Protein AF-A0A6B3EY76-F1 (afdb_monomer)

Secondary structure (DSSP, 8-state):
-EESSSHHHHHHHHHHTT-TT----EEESSTT-SEEEEEEEEETTEEEEEEEETTEEEEEEESS-SHHHHHHHHHHHHHHHHTT--HHHHHHHHHH---STTSSEEEEEETTEEEEE-----S--

pLDDT: mean 89.18, std 11.36, range [42.28, 97.88]

Radius of gyration: 16.17 Å; Cα contacts (8 Å, |Δi|>4): 205; chains: 1; bounding box: 42×25×43 Å

Mean predicted aligned error: 6.22 Å

Foldseek 3Di:
DFEPPDPVRVVVCVVCVPPPVDDDAYEECDPPHQKHWDDWDDDPQKIWTWIQHPNDIDIAMARGDDDVLSRVLVVVLVVCVVVVNDNVVSRVCRNPDQDDPQCQHFPDDDPNDTDGRHDDDDPDD

Sequence (125 aa):
VISADHEGARELTRRVRDRAELTVLTYGSAEDADVRVHKVTPRGLTSEVTVSLHGKLLTFTVSVPGSHYAHNAVAALVAGVSLGVPLHNLASALRSYTGVKRRLQLKGEAAGVQVVDSYAHHPTE

Structure (mmCIF, N/CA/C/O backbone):
data_AF-A0A6B3EY76-F1
#
_entry.id   AF-A0A6B3EY76-F1
#
loop_
_atom_site.group_PDB
_atom_site.id
_atom_site.type_symbol
_atom_site.label_atom_id
_atom_site.label_alt_id
_atom_site.label_comp_id
_atom_site.label_asym_id
_atom_site.label_entity_id
_atom_site.label_seq_id
_atom_site.pdbx_PDB_ins_code
_atom_site.Cartn_x
_atom_site.Cartn_y
_atom_site.Cartn_z
_atom_site.occupancy
_atom_site.B_iso_or_equiv
_atom_site.auth_seq_id
_atom_site.auth_comp_id
_atom_site.auth_asym_id
_atom_site.auth_atom_id
_atom_site.pdbx_PDB_model_num
ATOM 1 N N . VAL A 1 1 ? -10.077 -2.779 5.740 1.00 96.62 1 VAL A N 1
ATOM 2 C CA . VAL A 1 1 ? -9.120 -1.804 5.165 1.00 96.62 1 VAL A CA 1
ATOM 3 C C . VAL A 1 1 ? -9.806 -1.098 4.010 1.00 96.62 1 VAL A C 1
ATOM 5 O O . VAL A 1 1 ? -10.272 -1.791 3.115 1.00 96.62 1 VAL A O 1
ATOM 8 N N . ILE A 1 2 ? -9.964 0.225 4.069 1.00 97.62 2 ILE A N 1
ATOM 9 C CA . ILE A 1 2 ? -10.776 1.009 3.118 1.00 97.62 2 ILE A CA 1
ATOM 10 C C . ILE A 1 2 ? -9.992 2.258 2.683 1.00 97.62 2 ILE A C 1
ATOM 12 O O . ILE A 1 2 ? -9.267 2.833 3.488 1.00 97.62 2 ILE A O 1
ATOM 16 N N . SER A 1 3 ? -10.101 2.680 1.420 1.00 97.50 3 SER A N 1
ATOM 17 C CA . SER A 1 3 ? -9.442 3.913 0.965 1.00 97.50 3 SER A CA 1
ATOM 18 C C . SER A 1 3 ? -10.086 5.154 1.601 1.00 97.50 3 SER A C 1
ATOM 20 O O . SER A 1 3 ? -11.309 5.283 1.612 1.00 97.50 3 SER A O 1
ATOM 22 N N . ALA A 1 4 ? -9.260 6.076 2.096 1.00 97.50 4 ALA A N 1
ATOM 23 C CA . ALA A 1 4 ? -9.669 7.390 2.592 1.00 97.50 4 ALA A CA 1
ATOM 24 C C . ALA A 1 4 ? -9.767 8.453 1.482 1.00 97.50 4 ALA A C 1
ATOM 26 O O . ALA A 1 4 ? -10.282 9.542 1.736 1.00 97.50 4 ALA A O 1
ATOM 27 N N . ASP A 1 5 ? -9.292 8.142 0.271 1.00 96.25 5 ASP A N 1
ATOM 28 C CA . ASP A 1 5 ? -9.130 9.105 -0.828 1.00 96.25 5 ASP A CA 1
ATOM 29 C C . ASP A 1 5 ? -10.335 9.147 -1.779 1.00 96.25 5 ASP A C 1
ATOM 31 O O . ASP A 1 5 ? -10.459 10.066 -2.582 1.00 96.25 5 ASP A O 1
ATOM 35 N N . HIS A 1 6 ? -11.227 8.156 -1.704 1.00 95.06 6 HIS A N 1
ATOM 36 C CA . HIS A 1 6 ? -12.368 8.029 -2.607 1.00 95.06 6 HIS A CA 1
ATOM 37 C C . HIS A 1 6 ? -13.691 8.264 -1.874 1.00 95.06 6 HIS A C 1
ATOM 39 O O . HIS A 1 6 ? -13.966 7.619 -0.861 1.00 95.06 6 HIS A O 1
ATOM 45 N N . GLU A 1 7 ? -14.558 9.125 -2.413 1.00 95.81 7 GLU A N 1
ATOM 46 C CA . GLU A 1 7 ? -15.822 9.517 -1.773 1.00 95.81 7 GLU A CA 1
ATOM 47 C C . GLU A 1 7 ? -16.707 8.310 -1.425 1.00 95.81 7 GLU A C 1
ATOM 49 O O . GLU A 1 7 ? -17.116 8.149 -0.275 1.00 95.81 7 GLU A O 1
ATOM 54 N N . GLY A 1 8 ? -16.918 7.392 -2.373 1.00 96.88 8 GLY A N 1
ATOM 55 C CA . GLY A 1 8 ? -17.706 6.179 -2.123 1.00 96.88 8 GLY A CA 1
ATOM 56 C C . GLY A 1 8 ? -17.105 5.266 -1.043 1.00 96.88 8 GLY A C 1
ATOM 57 O O . GLY A 1 8 ? -17.834 4.595 -0.313 1.00 96.88 8 GLY A O 1
ATOM 58 N N . ALA A 1 9 ? -15.778 5.271 -0.885 1.00 97.12 9 ALA A N 1
ATOM 59 C CA . ALA A 1 9 ? -15.091 4.483 0.139 1.00 97.12 9 ALA A CA 1
ATOM 60 C C . ALA A 1 9 ? -15.185 5.157 1.521 1.00 97.12 9 ALA A C 1
ATOM 62 O O . ALA A 1 9 ? -15.373 4.482 2.539 1.00 97.12 9 ALA A O 1
ATOM 63 N N . ARG A 1 10 ? -15.151 6.494 1.560 1.00 97.50 10 ARG A N 1
ATOM 64 C CA . ARG A 1 10 ? -15.441 7.282 2.766 1.00 97.50 10 ARG A CA 1
ATOM 65 C C . ARG A 1 10 ? -16.888 7.088 3.213 1.00 97.50 10 ARG A C 1
ATO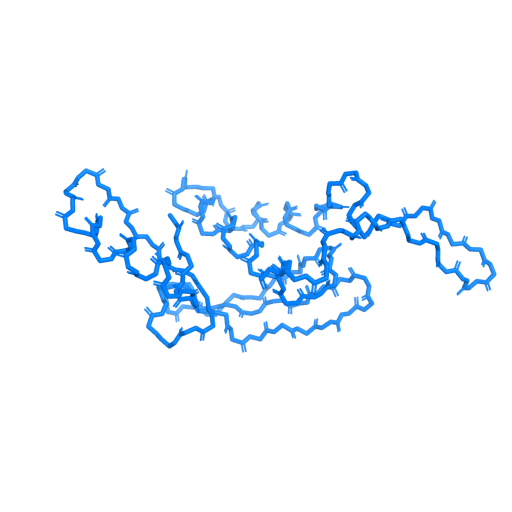M 67 O O . ARG A 1 10 ? -17.136 6.900 4.402 1.00 97.50 10 ARG A O 1
ATOM 74 N N . GLU A 1 11 ? -17.832 7.044 2.275 1.00 97.75 11 GLU A N 1
ATOM 75 C CA . GLU A 1 11 ? -19.230 6.739 2.580 1.00 97.75 11 GLU A CA 1
ATOM 76 C C . GLU A 1 11 ? -19.394 5.338 3.173 1.00 97.75 11 GLU A C 1
ATOM 78 O O . GLU A 1 11 ? -20.012 5.182 4.227 1.00 97.75 11 GLU A O 1
ATOM 83 N N . LEU A 1 12 ? -18.782 4.324 2.552 1.00 96.81 12 LEU A N 1
ATOM 84 C CA . LEU A 1 12 ? -18.758 2.973 3.110 1.00 96.81 12 LEU A CA 1
ATOM 85 C C . LEU A 1 12 ? -18.189 2.981 4.532 1.00 96.81 12 LEU A C 1
ATOM 87 O O . LEU A 1 12 ? -18.808 2.418 5.429 1.00 96.81 12 LEU A O 1
ATOM 91 N N . THR A 1 13 ? -17.058 3.662 4.743 1.00 97.25 13 THR A N 1
ATOM 92 C CA . THR A 1 13 ? -16.414 3.793 6.057 1.00 97.25 13 THR A CA 1
ATOM 93 C C . THR A 1 13 ? -17.389 4.334 7.099 1.00 97.25 13 THR A C 1
ATOM 95 O O . THR A 1 13 ? -17.526 3.719 8.153 1.00 97.25 13 THR A O 1
ATOM 98 N N . ARG A 1 14 ? -18.124 5.417 6.805 1.00 96.19 14 ARG A N 1
ATOM 99 C CA . ARG A 1 14 ? -19.140 5.963 7.725 1.00 96.19 14 ARG A CA 1
ATOM 100 C C . ARG A 1 14 ? -20.224 4.942 8.075 1.00 96.19 14 ARG A C 1
ATOM 102 O O . ARG A 1 14 ? -20.613 4.850 9.230 1.00 96.19 14 ARG A O 1
ATOM 109 N N . ARG A 1 15 ? -20.680 4.144 7.105 1.00 96.31 15 ARG A N 1
ATOM 110 C CA . ARG A 1 15 ? -21.743 3.141 7.312 1.00 96.31 15 ARG A CA 1
ATOM 111 C C . ARG A 1 15 ? -21.316 1.926 8.132 1.00 96.31 15 ARG A C 1
ATOM 113 O O . ARG A 1 15 ? -22.181 1.231 8.665 1.00 96.31 15 ARG A O 1
ATOM 120 N N . VAL A 1 16 ? -20.021 1.607 8.161 1.00 96.69 16 VAL A N 1
ATOM 121 C CA . VAL A 1 16 ? -19.525 0.374 8.798 1.00 96.69 16 VAL A CA 1
ATOM 122 C C . VAL A 1 16 ? -18.674 0.609 10.041 1.00 96.69 16 VAL A C 1
ATOM 124 O O . VAL A 1 16 ? -18.432 -0.349 10.764 1.00 96.69 16 VAL A O 1
ATOM 127 N N . ARG A 1 17 ? -18.225 1.843 10.310 1.00 93.69 17 ARG A N 1
ATOM 128 C CA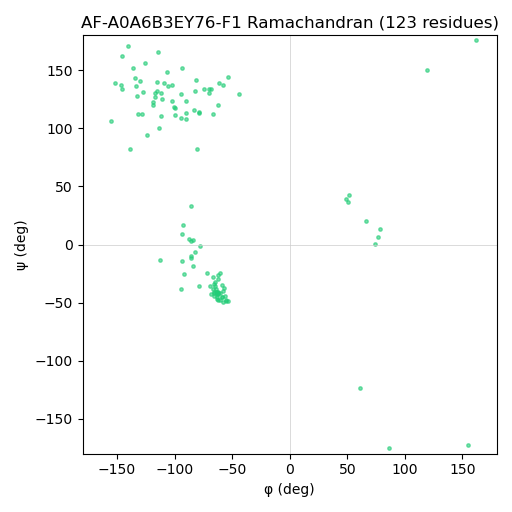 . ARG A 1 17 ? -17.288 2.145 11.408 1.00 93.69 17 ARG A CA 1
ATOM 129 C C . ARG A 1 17 ? -17.861 1.879 12.802 1.00 93.69 17 ARG A C 1
ATOM 131 O O . ARG A 1 17 ? -17.105 1.457 13.666 1.00 93.69 17 ARG A O 1
ATOM 138 N N . ASP A 1 18 ? -19.166 2.056 12.994 1.00 93.38 18 ASP A N 1
ATOM 139 C CA . ASP A 1 18 ? -19.818 1.862 14.300 1.00 93.38 18 ASP A CA 1
ATOM 140 C C . ASP A 1 18 ? -20.231 0.402 14.566 1.00 93.38 18 ASP A C 1
ATOM 142 O O . ASP A 1 18 ? -20.839 0.090 15.591 1.00 93.38 18 ASP A O 1
ATOM 146 N N . ARG A 1 19 ? -19.918 -0.519 13.646 1.00 95.12 19 ARG A N 1
ATOM 147 C CA . ARG A 1 19 ? -20.201 -1.946 13.819 1.00 95.12 19 ARG A CA 1
ATOM 148 C C . ARG A 1 19 ? -19.161 -2.579 14.736 1.00 95.12 19 ARG A C 1
ATOM 150 O O . ARG A 1 19 ? -17.994 -2.686 14.366 1.00 95.12 19 ARG A O 1
ATOM 157 N N . ALA A 1 20 ? -19.596 -3.019 15.916 1.00 90.62 20 ALA A N 1
ATOM 158 C CA . ALA A 1 20 ? -18.722 -3.537 16.970 1.00 90.62 20 ALA A CA 1
ATOM 159 C C . ALA A 1 20 ? -17.902 -4.773 16.551 1.00 90.62 20 ALA A C 1
ATOM 161 O O . ALA A 1 20 ? -16.842 -5.034 17.115 1.00 90.62 20 ALA A O 1
ATOM 162 N N . GLU A 1 21 ? -18.375 -5.533 15.565 1.00 95.25 21 GLU A N 1
ATOM 163 C CA . GLU A 1 21 ? -17.711 -6.726 15.043 1.00 95.25 21 GLU A CA 1
ATOM 164 C C . GLU A 1 21 ? -16.600 -6.437 14.016 1.00 95.25 21 GLU A C 1
ATOM 166 O O . GLU A 1 21 ? -15.899 -7.364 13.604 1.00 95.25 21 GLU A O 1
ATOM 171 N N . LEU A 1 22 ? -16.425 -5.180 13.584 1.00 94.31 22 LEU A N 1
ATOM 172 C CA . LEU A 1 22 ? -15.480 -4.810 12.530 1.00 94.31 22 LEU A CA 1
ATOM 173 C C . LEU A 1 22 ? -14.376 -3.877 13.030 1.00 94.31 22 LEU A C 1
ATOM 175 O O . LEU A 1 22 ? -14.628 -2.790 13.540 1.00 94.31 22 LEU A O 1
ATOM 179 N N . THR A 1 23 ? -13.128 -4.232 12.725 1.00 93.12 23 THR A N 1
ATOM 180 C CA . THR A 1 23 ? -12.006 -3.289 12.796 1.00 93.12 23 THR A CA 1
ATOM 181 C C . THR A 1 23 ? -11.848 -2.584 11.453 1.00 93.12 23 THR A C 1
ATOM 183 O O . THR A 1 23 ? -11.393 -3.169 10.464 1.00 93.12 23 THR A O 1
ATOM 186 N N . VAL A 1 24 ? -12.211 -1.303 11.407 1.00 95.50 24 VAL A N 1
ATOM 187 C CA . VAL A 1 24 ? -12.113 -0.482 10.196 1.00 95.50 24 VAL A CA 1
ATOM 188 C C . VAL A 1 24 ? -10.860 0.384 10.252 1.00 95.50 24 VAL A C 1
ATOM 190 O O . VAL A 1 24 ? -10.782 1.328 11.030 1.00 95.50 24 VAL A O 1
ATOM 193 N N . LEU A 1 25 ? -9.899 0.072 9.381 1.00 96.19 25 LEU A N 1
ATOM 194 C CA . LEU A 1 25 ? -8.719 0.898 9.124 1.00 96.19 25 LEU A CA 1
ATOM 195 C C . LEU A 1 25 ? -8.802 1.528 7.741 1.00 96.19 25 LEU A C 1
ATOM 197 O O . LEU A 1 25 ? -9.166 0.857 6.766 1.00 96.19 25 LEU A O 1
ATOM 201 N N . THR A 1 26 ? -8.413 2.790 7.663 1.00 97.31 26 THR A N 1
ATOM 202 C CA . THR A 1 26 ? -8.340 3.563 6.431 1.00 97.31 26 THR A CA 1
ATOM 203 C C . THR A 1 26 ? -6.901 3.776 5.975 1.00 97.31 26 THR A C 1
ATOM 205 O O . THR A 1 26 ? -5.973 3.840 6.778 1.00 97.31 26 THR A O 1
ATOM 208 N N . TYR A 1 27 ? -6.700 3.853 4.664 1.00 97.88 27 TYR A N 1
ATOM 209 C CA . TYR A 1 27 ? -5.401 4.153 4.068 1.00 97.88 27 TYR A CA 1
ATOM 210 C C . TYR A 1 27 ? -5.566 5.156 2.931 1.00 97.88 27 TYR A C 1
ATOM 212 O O . TYR A 1 27 ? -6.612 5.185 2.280 1.00 97.88 27 TYR A O 1
ATOM 220 N N . GLY A 1 28 ? -4.537 5.948 2.659 1.00 96.94 28 GLY A N 1
ATOM 221 C CA . GLY A 1 28 ? -4.580 6.899 1.552 1.00 96.94 28 GLY A CA 1
ATOM 222 C C . GLY A 1 28 ? -3.658 8.087 1.746 1.00 96.94 28 GLY A C 1
ATOM 223 O O . GLY A 1 28 ? -2.864 8.119 2.682 1.00 96.94 28 GLY A O 1
ATOM 224 N N . SER A 1 29 ? -3.759 9.063 0.858 1.00 96.62 29 SER A N 1
ATOM 225 C CA . SER A 1 29 ? -3.044 10.342 0.959 1.00 96.62 29 SER A CA 1
ATOM 226 C C . SER A 1 29 ? -3.778 11.364 1.841 1.00 96.62 29 SER A C 1
ATOM 228 O O . SER A 1 29 ? -3.154 12.324 2.305 1.00 96.62 29 SER A O 1
ATOM 230 N N . ALA A 1 30 ? -5.078 11.155 2.085 1.00 96.44 30 ALA A N 1
ATOM 231 C CA . ALA A 1 30 ? -5.914 11.995 2.935 1.00 96.44 30 ALA A CA 1
ATOM 232 C C . ALA A 1 30 ? -5.319 12.187 4.340 1.00 96.44 30 ALA A C 1
ATOM 234 O O . ALA A 1 30 ? -4.710 11.286 4.921 1.00 96.44 30 ALA A O 1
ATOM 235 N N . GLU A 1 31 ? -5.503 13.386 4.895 1.00 94.94 31 GLU A N 1
ATOM 236 C CA . GLU A 1 31 ? -4.908 13.755 6.184 1.00 94.94 31 GLU A CA 1
ATOM 237 C C . GLU A 1 31 ? -5.478 12.962 7.357 1.00 94.94 31 GLU A C 1
ATOM 239 O O . GLU A 1 31 ? -4.783 12.748 8.347 1.00 94.94 31 GLU A O 1
ATOM 244 N N . ASP A 1 32 ? -6.725 12.519 7.217 1.00 94.81 32 ASP A N 1
ATOM 245 C CA . ASP A 1 32 ? -7.478 11.755 8.202 1.00 94.81 32 ASP A CA 1
ATOM 246 C C . ASP A 1 32 ? -7.384 10.234 7.998 1.00 94.81 32 ASP A C 1
ATOM 248 O O . ASP A 1 32 ? -8.103 9.481 8.654 1.00 94.81 32 ASP A O 1
ATOM 252 N N . ALA A 1 33 ? -6.509 9.763 7.102 1.00 96.31 33 ALA A N 1
ATOM 253 C CA . ALA A 1 33 ? -6.261 8.337 6.929 1.00 96.31 33 ALA A CA 1
ATOM 254 C C . ALA A 1 33 ? -5.512 7.751 8.139 1.00 96.31 33 ALA A C 1
ATOM 256 O O . ALA A 1 33 ? -4.471 8.273 8.544 1.00 96.31 33 ALA A O 1
ATOM 257 N N . ASP A 1 34 ? -5.972 6.601 8.647 1.00 95.88 34 ASP A N 1
ATOM 258 C CA . ASP A 1 34 ? -5.297 5.875 9.740 1.00 95.88 34 ASP A CA 1
ATOM 259 C C . ASP A 1 34 ? -3.855 5.488 9.345 1.00 95.88 34 ASP A C 1
ATOM 261 O O . ASP A 1 34 ? -2.937 5.504 10.169 1.00 95.88 34 ASP A O 1
ATOM 265 N N . VAL A 1 35 ? -3.650 5.163 8.061 1.00 97.31 35 VAL A N 1
ATOM 266 C CA . VAL A 1 35 ? -2.336 4.927 7.449 1.00 97.31 35 VAL A CA 1
ATOM 267 C C . VAL A 1 35 ? -2.143 5.852 6.252 1.00 97.31 35 VAL A C 1
ATOM 269 O O . VAL A 1 35 ? -2.548 5.549 5.126 1.00 97.31 35 VAL A O 1
ATOM 272 N N . ARG A 1 36 ? -1.502 6.994 6.513 1.00 97.00 36 ARG A N 1
ATOM 273 C CA . ARG A 1 36 ? -1.262 8.043 5.517 1.00 97.00 36 ARG A CA 1
ATOM 274 C C . ARG A 1 36 ? -0.034 7.754 4.657 1.00 97.00 36 ARG A C 1
ATOM 276 O O . ARG A 1 36 ? 1.045 7.464 5.178 1.00 97.00 36 ARG A O 1
ATOM 283 N N . VAL A 1 37 ? -0.186 7.896 3.344 1.00 97.00 37 VAL A N 1
ATOM 284 C CA . VAL A 1 37 ? 0.894 7.911 2.354 1.00 97.00 37 VAL A CA 1
ATOM 285 C C . VAL A 1 37 ? 1.477 9.319 2.291 1.00 97.00 37 VAL A C 1
ATOM 287 O O . VAL A 1 37 ? 0.795 10.265 1.915 1.00 97.00 37 VAL A O 1
ATOM 290 N N . HIS A 1 38 ? 2.750 9.459 2.662 1.00 96.50 38 HIS A N 1
ATOM 291 C CA . HIS A 1 38 ? 3.453 10.750 2.668 1.00 96.50 38 HIS A CA 1
ATOM 292 C C . HIS A 1 38 ? 4.224 10.993 1.381 1.00 96.50 38 HIS A C 1
ATOM 294 O O . HIS A 1 38 ? 4.315 12.122 0.904 1.00 96.50 38 HIS A O 1
ATOM 300 N N . LYS A 1 39 ? 4.831 9.937 0.833 1.00 95.75 39 LYS A N 1
ATOM 301 C CA . LYS A 1 39 ? 5.710 10.060 -0.327 1.00 95.75 39 LYS A CA 1
ATOM 302 C C . LYS A 1 39 ? 5.711 8.788 -1.156 1.00 95.75 39 LYS A C 1
ATOM 304 O O . LYS A 1 39 ? 5.798 7.690 -0.613 1.00 95.75 39 LYS A O 1
ATOM 309 N N . VAL A 1 40 ? 5.687 8.960 -2.473 1.00 95.56 40 VAL A N 1
ATOM 310 C CA . VAL A 1 40 ? 5.936 7.901 -3.453 1.00 95.56 40 VAL A CA 1
ATOM 311 C C . VAL A 1 40 ? 7.005 8.417 -4.408 1.00 95.56 40 VAL A C 1
ATOM 313 O O . VAL A 1 40 ? 6.767 9.370 -5.145 1.00 95.56 40 VAL A O 1
ATOM 316 N N . THR A 1 41 ? 8.195 7.821 -4.367 1.00 94.19 41 THR A N 1
ATOM 317 C CA . THR A 1 41 ? 9.334 8.216 -5.207 1.00 94.19 41 THR A CA 1
ATOM 318 C C . THR A 1 41 ? 9.637 7.106 -6.212 1.00 94.19 41 THR A C 1
ATOM 320 O O . THR A 1 41 ? 10.117 6.046 -5.805 1.00 94.19 41 THR A O 1
ATOM 323 N N . PRO A 1 42 ? 9.391 7.315 -7.515 1.00 90.62 42 PRO A N 1
ATOM 324 C CA . PRO A 1 42 ? 9.763 6.348 -8.544 1.00 90.62 42 PRO A CA 1
ATOM 325 C C . PRO A 1 42 ? 11.282 6.117 -8.599 1.00 90.62 42 PRO A C 1
ATOM 327 O O . PRO A 1 42 ? 12.076 7.056 -8.498 1.00 90.62 42 PRO A O 1
ATOM 330 N N . ARG A 1 43 ? 11.687 4.858 -8.780 1.00 89.69 43 ARG A N 1
ATOM 331 C CA . ARG A 1 43 ? 13.072 4.378 -8.918 1.00 89.69 43 ARG A CA 1
ATOM 332 C C . ARG A 1 43 ? 13.116 3.308 -10.018 1.00 89.69 43 ARG A C 1
ATOM 334 O O . ARG A 1 43 ? 13.043 2.109 -9.743 1.00 89.69 43 ARG A O 1
ATOM 341 N N . GLY A 1 44 ? 13.192 3.742 -11.277 1.00 86.31 44 GLY A N 1
ATOM 342 C CA . GLY A 1 44 ? 13.079 2.842 -12.431 1.00 86.31 44 GLY A CA 1
ATOM 343 C C . GLY A 1 44 ? 11.716 2.142 -12.449 1.00 86.31 44 GLY A C 1
ATOM 344 O O . GLY A 1 44 ? 10.684 2.804 -12.403 1.00 86.31 44 GLY A O 1
ATOM 345 N N . LEU A 1 45 ? 11.716 0.806 -12.455 1.00 84.06 45 LEU A N 1
ATOM 346 C CA . LEU A 1 45 ? 10.500 -0.020 -12.378 1.00 84.06 45 LEU A CA 1
ATOM 347 C C . LEU A 1 45 ? 9.996 -0.250 -10.943 1.00 84.06 45 LEU A C 1
ATOM 349 O O . LEU A 1 45 ? 9.039 -0.987 -10.731 1.00 84.06 45 LEU A O 1
ATOM 353 N N . THR A 1 46 ? 10.633 0.357 -9.946 1.00 89.62 46 THR A N 1
ATOM 354 C CA . THR A 1 46 ? 10.223 0.257 -8.540 1.00 89.62 46 THR A CA 1
ATOM 355 C C . THR A 1 46 ? 9.765 1.614 -8.017 1.00 89.62 46 THR A C 1
ATOM 357 O O . THR A 1 46 ? 10.023 2.647 -8.637 1.00 89.62 46 THR A O 1
ATOM 360 N N . SER A 1 47 ? 9.103 1.634 -6.864 1.00 93.12 47 SER A N 1
ATOM 361 C CA . SER A 1 47 ? 8.828 2.869 -6.124 1.00 93.12 47 SER A CA 1
ATOM 362 C C . SER A 1 47 ? 9.237 2.717 -4.665 1.00 93.12 47 SER A C 1
ATOM 364 O O . SER A 1 47 ? 9.015 1.674 -4.052 1.00 93.12 47 SER A O 1
ATOM 366 N N . GLU A 1 48 ? 9.812 3.768 -4.094 1.00 95.69 48 GLU A N 1
ATOM 367 C CA . GLU A 1 48 ? 9.994 3.909 -2.651 1.00 95.69 48 GLU A CA 1
ATOM 368 C C . GLU A 1 48 ? 8.766 4.616 -2.067 1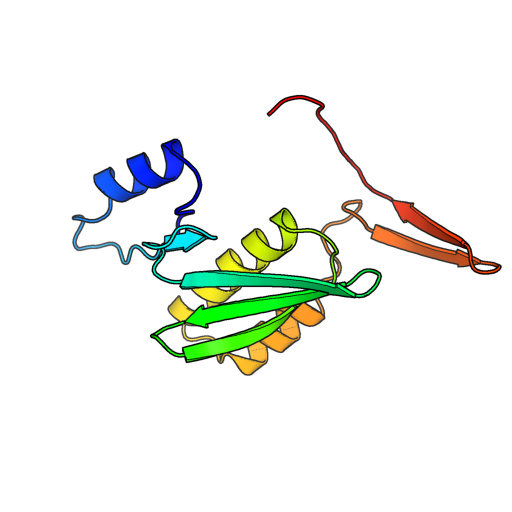.00 95.69 48 GLU A C 1
ATOM 370 O O . GLU A 1 48 ? 8.400 5.705 -2.517 1.00 95.69 48 GLU A O 1
ATOM 375 N N . VAL A 1 49 ? 8.112 3.983 -1.096 1.00 97.00 49 VAL A N 1
ATOM 376 C CA . VAL A 1 49 ? 6.864 4.450 -0.487 1.00 97.00 49 VAL A CA 1
ATOM 377 C C . VAL A 1 49 ? 7.109 4.730 0.986 1.00 97.00 49 VAL A C 1
ATOM 379 O O . VAL A 1 49 ? 7.577 3.850 1.706 1.00 97.00 49 VAL A O 1
ATOM 382 N N . THR A 1 50 ? 6.760 5.932 1.438 1.00 97.44 50 THR A N 1
ATOM 383 C CA . THR A 1 50 ? 6.795 6.321 2.851 1.00 97.44 50 THR A CA 1
ATOM 384 C C . THR A 1 50 ? 5.375 6.494 3.375 1.00 97.44 50 THR A C 1
ATOM 386 O O . THR A 1 50 ? 4.602 7.285 2.828 1.00 97.44 50 THR A O 1
ATOM 389 N N . VAL A 1 51 ? 5.048 5.788 4.456 1.00 97.56 51 VAL A N 1
ATOM 390 C CA . VAL A 1 51 ? 3.758 5.866 5.154 1.00 97.56 51 VAL A CA 1
ATOM 391 C C . VAL A 1 51 ? 3.941 6.161 6.636 1.00 97.56 51 VAL A C 1
ATOM 393 O O . VAL A 1 51 ? 4.985 5.842 7.199 1.00 97.56 51 VAL A O 1
ATOM 396 N N . SER A 1 52 ? 2.923 6.720 7.287 1.00 96.44 52 SER A N 1
ATOM 397 C CA . SER A 1 52 ? 2.840 6.744 8.750 1.00 96.44 52 SER A CA 1
ATOM 398 C C . SER A 1 52 ? 1.909 5.641 9.238 1.00 96.44 52 SER A C 1
ATOM 400 O O . SER A 1 52 ? 0.718 5.668 8.943 1.00 96.44 52 SER A O 1
ATOM 402 N N . LEU A 1 53 ? 2.448 4.699 10.007 1.00 89.88 53 LEU A N 1
ATOM 403 C CA . LEU A 1 53 ? 1.716 3.600 10.631 1.00 89.88 53 LEU A CA 1
ATOM 404 C C . LEU A 1 53 ? 1.867 3.719 12.151 1.00 89.88 53 LEU A C 1
ATOM 406 O O . LEU A 1 53 ? 2.987 3.698 12.663 1.00 89.88 53 LEU A O 1
ATOM 410 N N . HIS A 1 54 ? 0.754 3.866 12.875 1.00 85.94 54 HIS A N 1
ATOM 411 C CA . HIS A 1 54 ? 0.750 4.071 14.334 1.00 85.94 54 HIS A CA 1
ATOM 412 C C . HIS A 1 54 ? 1.678 5.222 14.785 1.00 85.94 54 HIS A C 1
ATOM 414 O O . HIS A 1 54 ? 2.456 5.084 15.730 1.00 85.94 54 HIS A O 1
ATOM 420 N N . GLY A 1 55 ? 1.662 6.342 14.050 1.00 86.62 55 GLY A N 1
ATOM 421 C CA . GLY A 1 55 ? 2.500 7.516 14.328 1.00 86.62 55 GLY A CA 1
ATOM 422 C C . GLY A 1 55 ? 3.986 7.366 13.974 1.00 86.62 55 GLY A C 1
ATOM 423 O O . GLY A 1 55 ? 4.752 8.306 14.170 1.00 86.62 55 GLY A O 1
ATOM 424 N N . LYS A 1 56 ? 4.416 6.218 13.433 1.00 92.19 56 LYS A N 1
ATOM 425 C CA . LYS A 1 56 ? 5.800 5.988 12.998 1.00 92.19 56 LYS A CA 1
ATOM 426 C C . LYS A 1 56 ? 5.901 6.011 11.484 1.00 92.19 56 LYS A C 1
ATOM 428 O O . LYS A 1 56 ? 5.089 5.392 10.799 1.00 92.19 56 LYS A O 1
ATOM 433 N N . LEU A 1 57 ? 6.925 6.686 10.968 1.00 96.19 57 LEU A N 1
ATOM 434 C CA . LEU A 1 57 ? 7.239 6.628 9.547 1.00 96.19 57 LEU A CA 1
ATOM 435 C C . LEU A 1 57 ? 7.885 5.288 9.200 1.00 96.19 57 LEU A C 1
ATOM 437 O O . LEU A 1 57 ? 8.805 4.824 9.873 1.00 96.19 57 LEU A O 1
ATOM 441 N N . LEU A 1 58 ? 7.400 4.696 8.120 1.00 95.38 58 LEU A N 1
ATOM 442 C CA . LEU A 1 58 ? 7.922 3.488 7.516 1.00 95.38 58 LEU A CA 1
ATOM 443 C C . LEU A 1 58 ? 8.172 3.760 6.041 1.00 95.38 58 LEU A C 1
ATOM 445 O O . LEU A 1 58 ? 7.270 4.213 5.340 1.00 95.38 58 LEU A O 1
ATOM 449 N N . THR A 1 59 ? 9.361 3.401 5.571 1.00 96.56 59 THR A N 1
ATOM 450 C CA . THR A 1 59 ? 9.707 3.436 4.151 1.00 96.56 59 THR A CA 1
ATOM 451 C C . THR A 1 59 ? 9.974 2.023 3.649 1.00 96.56 59 THR A C 1
ATOM 453 O O . THR A 1 59 ? 10.699 1.264 4.291 1.00 96.56 59 THR A O 1
ATOM 456 N N . PHE A 1 60 ? 9.388 1.661 2.511 1.00 95.00 60 PHE A N 1
ATOM 457 C CA . PHE A 1 60 ? 9.576 0.359 1.870 1.00 95.00 60 PHE A CA 1
ATOM 458 C C . PHE A 1 60 ? 9.548 0.481 0.344 1.00 95.00 60 PHE A C 1
ATOM 460 O O . PHE A 1 60 ? 9.086 1.475 -0.214 1.00 95.00 60 PHE A O 1
ATOM 467 N N . THR A 1 61 ? 10.062 -0.538 -0.344 1.00 94.19 61 THR A N 1
ATOM 468 C CA . THR A 1 61 ? 10.112 -0.582 -1.810 1.00 94.19 61 THR A CA 1
ATOM 469 C C . THR A 1 61 ? 9.012 -1.481 -2.359 1.00 94.19 61 THR A C 1
ATOM 471 O O . THR A 1 61 ? 8.805 -2.584 -1.857 1.00 94.19 61 THR A O 1
ATOM 474 N N . VAL A 1 62 ? 8.356 -1.036 -3.427 1.00 91.75 62 VAL A N 1
ATOM 475 C CA . VAL A 1 62 ? 7.398 -1.824 -4.212 1.00 91.75 62 VAL A CA 1
ATOM 476 C C . VAL A 1 62 ? 7.936 -2.027 -5.624 1.00 91.75 62 VAL A C 1
ATOM 478 O O . VAL A 1 62 ? 8.511 -1.106 -6.206 1.00 91.75 62 VAL A O 1
ATOM 481 N N . SER A 1 63 ? 7.752 -3.218 -6.190 1.00 84.56 63 SER A N 1
ATOM 482 C CA . SER A 1 63 ? 8.324 -3.604 -7.494 1.00 84.56 63 SER A CA 1
ATOM 483 C C . SER A 1 63 ? 7.486 -3.196 -8.710 1.00 84.56 63 SER A C 1
ATOM 485 O O . SER A 1 63 ? 7.450 -3.887 -9.723 1.00 84.56 63 SER A O 1
ATOM 487 N N . VAL A 1 64 ? 6.800 -2.061 -8.599 1.00 77.56 64 VAL A N 1
ATOM 488 C CA . VAL A 1 64 ? 5.970 -1.482 -9.658 1.00 77.56 64 VAL A CA 1
ATOM 489 C C . VAL A 1 64 ? 6.022 0.049 -9.582 1.00 77.56 64 VAL A C 1
ATOM 491 O O . VAL A 1 64 ? 5.960 0.617 -8.481 1.00 77.56 64 VAL A O 1
ATOM 494 N N . PRO A 1 65 ? 6.142 0.752 -10.722 1.00 78.69 65 PRO A N 1
ATOM 495 C CA . PRO A 1 65 ? 6.120 2.205 -10.744 1.00 78.69 65 PRO A CA 1
ATOM 496 C C . PRO A 1 65 ? 4.674 2.722 -10.698 1.00 78.69 65 PRO A C 1
ATOM 498 O O . PRO A 1 65 ? 3.787 2.177 -11.351 1.00 78.69 65 PRO A O 1
ATOM 501 N N . GLY A 1 66 ? 4.441 3.811 -9.963 1.00 81.06 66 GLY A N 1
ATOM 502 C CA . GLY A 1 66 ? 3.179 4.558 -10.005 1.00 81.06 66 GLY A CA 1
ATOM 503 C C . GLY A 1 66 ? 2.427 4.636 -8.675 1.00 81.06 66 GLY A C 1
ATOM 504 O O . GLY A 1 66 ? 2.479 3.741 -7.831 1.00 81.06 66 GLY A O 1
ATOM 505 N N . SER A 1 67 ? 1.691 5.736 -8.502 1.00 84.44 67 SER A N 1
ATOM 506 C CA . SER A 1 67 ? 0.964 6.062 -7.269 1.00 84.44 67 SER A CA 1
ATOM 507 C C . SER A 1 67 ? -0.126 5.045 -6.929 1.00 84.44 67 SER A C 1
ATOM 509 O O . SER A 1 67 ? -0.247 4.655 -5.771 1.00 84.44 67 SER A O 1
ATOM 511 N N . HIS A 1 68 ? -0.884 4.564 -7.915 1.00 86.62 68 HIS A N 1
ATOM 512 C CA . HIS A 1 68 ? -1.954 3.583 -7.700 1.00 86.62 68 HIS A CA 1
ATOM 513 C C . HIS A 1 68 ? -1.416 2.244 -7.171 1.00 86.62 68 HIS A C 1
ATOM 515 O O . HIS A 1 68 ? -1.975 1.672 -6.236 1.00 86.62 68 HIS A O 1
ATOM 521 N N . TYR A 1 69 ? -0.284 1.766 -7.698 1.00 87.94 69 TYR A N 1
ATOM 522 C CA . TYR A 1 69 ? 0.361 0.563 -7.176 1.00 87.94 69 TYR A CA 1
ATOM 523 C C . TYR A 1 69 ? 0.901 0.757 -5.762 1.00 87.94 69 TYR A C 1
ATOM 525 O O . TYR A 1 69 ? 0.769 -0.150 -4.941 1.00 87.94 69 TYR 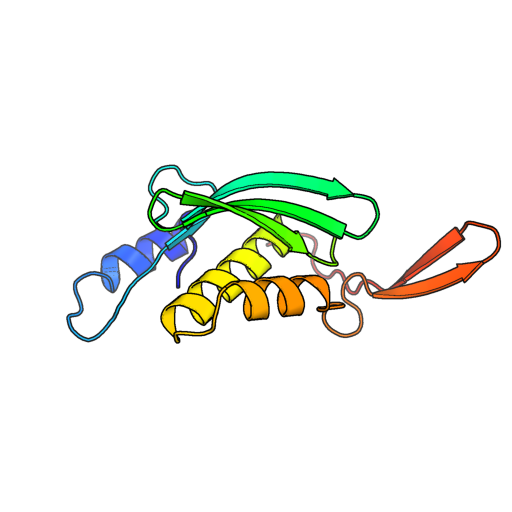A O 1
ATOM 533 N N . ALA A 1 70 ? 1.458 1.933 -5.456 1.00 91.88 70 ALA A N 1
ATOM 534 C CA . ALA A 1 70 ? 1.856 2.264 -4.093 1.00 91.88 70 ALA A CA 1
ATOM 535 C C . ALA A 1 70 ? 0.653 2.208 -3.134 1.00 91.88 70 ALA A C 1
ATOM 537 O O . ALA A 1 70 ? 0.747 1.574 -2.088 1.00 91.88 70 ALA A O 1
ATOM 538 N N . HIS A 1 71 ? -0.501 2.767 -3.514 1.00 94.62 71 HIS A N 1
ATOM 539 C CA . HIS A 1 71 ? -1.720 2.708 -2.697 1.00 94.62 71 HIS A CA 1
ATOM 540 C C . HIS A 1 71 ? -2.210 1.267 -2.489 1.00 94.62 71 HIS A C 1
ATOM 542 O O . HIS A 1 71 ? -2.538 0.891 -1.366 1.00 94.62 71 HIS A O 1
ATOM 548 N N . ASN A 1 72 ? -2.182 0.427 -3.527 1.00 93.56 72 ASN A N 1
ATOM 549 C CA . ASN A 1 72 ? -2.526 -0.994 -3.398 1.00 93.56 72 ASN A CA 1
ATOM 550 C C . ASN A 1 72 ? -1.565 -1.745 -2.463 1.00 93.56 72 ASN A C 1
ATOM 552 O O . ASN A 1 72 ? -1.998 -2.547 -1.636 1.00 93.56 72 ASN A O 1
ATOM 556 N N . ALA A 1 73 ? -0.264 -1.469 -2.564 1.00 94.56 73 ALA A N 1
ATOM 557 C CA . ALA A 1 73 ? 0.739 -2.056 -1.683 1.00 94.56 73 ALA A CA 1
ATOM 558 C C . ALA A 1 73 ? 0.542 -1.623 -0.224 1.00 94.56 73 ALA A C 1
ATOM 560 O O . ALA A 1 73 ? 0.683 -2.444 0.679 1.00 94.56 73 ALA A O 1
ATOM 561 N N . VAL A 1 74 ? 0.164 -0.364 0.012 1.00 96.38 74 VAL A N 1
ATOM 562 C CA . VAL A 1 74 ? -0.181 0.131 1.351 1.00 96.38 74 VAL A CA 1
ATOM 563 C C . VAL A 1 74 ? -1.438 -0.561 1.873 1.00 96.38 74 VAL A C 1
ATOM 565 O O . VAL A 1 74 ? -1.422 -1.037 3.002 1.00 96.38 74 VAL A O 1
ATOM 568 N N . ALA A 1 75 ? -2.486 -0.727 1.063 1.00 96.69 75 ALA A N 1
ATOM 569 C CA . ALA A 1 75 ? -3.674 -1.481 1.470 1.00 96.69 75 ALA A CA 1
ATOM 570 C C . ALA A 1 75 ? -3.325 -2.915 1.917 1.00 96.69 75 ALA A C 1
ATOM 572 O O . ALA A 1 75 ? -3.787 -3.377 2.964 1.00 96.69 75 ALA A O 1
ATOM 573 N N . ALA A 1 76 ? -2.460 -3.596 1.155 1.00 96.00 76 ALA A N 1
ATOM 574 C CA . ALA A 1 76 ? -1.971 -4.934 1.483 1.00 96.00 76 ALA A CA 1
ATOM 575 C C . ALA A 1 76 ? -1.101 -4.949 2.752 1.00 96.00 76 ALA A C 1
ATOM 577 O O . ALA A 1 76 ? -1.258 -5.839 3.589 1.00 96.00 76 ALA A O 1
ATOM 578 N N . LEU A 1 77 ? -0.229 -3.949 2.930 1.00 96.50 77 LEU A N 1
ATOM 579 C CA . LEU A 1 77 ? 0.566 -3.765 4.144 1.00 96.50 77 LEU A CA 1
ATOM 580 C C . LEU A 1 77 ? -0.338 -3.639 5.375 1.00 96.50 77 LEU A C 1
ATOM 582 O O . LEU A 1 77 ? -0.126 -4.347 6.356 1.00 96.50 77 LEU A O 1
ATOM 586 N N . VAL A 1 78 ? -1.354 -2.771 5.315 1.00 96.75 78 VAL A N 1
ATOM 587 C CA . VAL A 1 78 ? -2.293 -2.549 6.425 1.00 96.75 78 VAL A CA 1
ATOM 588 C C . VAL A 1 78 ? -3.027 -3.839 6.766 1.00 96.75 78 VAL A C 1
ATOM 590 O O . VAL A 1 78 ? -3.047 -4.228 7.930 1.00 96.75 78 VAL A O 1
ATOM 593 N N . ALA A 1 79 ? -3.556 -4.545 5.764 1.00 96.81 79 ALA A N 1
ATOM 594 C CA . ALA A 1 79 ? -4.226 -5.824 5.982 1.00 96.81 79 ALA A CA 1
ATOM 595 C C . ALA A 1 79 ? -3.292 -6.860 6.633 1.00 96.81 79 ALA A C 1
ATOM 597 O O . ALA A 1 79 ? -3.674 -7.515 7.599 1.00 96.81 79 ALA A O 1
ATOM 598 N N . GLY A 1 80 ? -2.053 -6.975 6.146 1.00 96.81 80 GLY A N 1
ATOM 599 C CA . GLY A 1 80 ? -1.060 -7.897 6.695 1.00 96.81 80 GLY A CA 1
ATOM 600 C C . GLY A 1 80 ? -0.688 -7.587 8.146 1.00 96.81 80 GLY A C 1
ATOM 601 O O . GLY A 1 80 ? -0.627 -8.497 8.972 1.00 96.81 80 GLY A O 1
ATOM 602 N N . VAL A 1 81 ? -0.497 -6.306 8.478 1.00 95.38 81 VAL A N 1
ATOM 603 C CA . VAL A 1 81 ? -0.229 -5.871 9.857 1.00 95.38 81 VAL A CA 1
ATOM 604 C C . VAL A 1 81 ? -1.422 -6.182 10.762 1.00 95.38 81 VAL A C 1
ATOM 606 O O . VAL A 1 81 ? -1.223 -6.694 11.861 1.00 95.38 81 VAL A O 1
ATOM 609 N N . SER A 1 82 ? -2.656 -5.943 10.304 1.00 94.06 82 SER A N 1
ATOM 610 C CA . SER A 1 82 ? -3.871 -6.279 11.066 1.00 94.06 82 SER A CA 1
ATOM 611 C C . SER A 1 82 ? -4.028 -7.777 11.331 1.00 94.06 82 SER A C 1
ATOM 613 O O . SER A 1 82 ? -4.653 -8.154 12.316 1.00 94.06 82 SER A O 1
ATOM 615 N N . LEU A 1 83 ? -3.446 -8.626 10.481 1.00 96.00 83 LEU A N 1
ATOM 616 C CA . LEU A 1 83 ? -3.406 -10.081 10.658 1.00 96.00 83 LEU A CA 1
ATOM 617 C C . LEU A 1 83 ? -2.209 -10.555 11.503 1.00 96.00 83 LEU A C 1
ATOM 619 O O . LEU A 1 83 ? -2.002 -11.757 11.650 1.00 96.00 83 LEU A O 1
ATOM 623 N N . GLY A 1 84 ? -1.406 -9.637 12.051 1.00 96.00 84 GLY A N 1
ATOM 624 C CA . GLY A 1 84 ? -0.255 -9.962 12.895 1.00 96.00 84 GLY A CA 1
ATOM 625 C C . GLY A 1 84 ? 0.992 -10.406 12.126 1.00 96.00 84 GLY A C 1
ATOM 626 O O . GLY A 1 84 ? 1.929 -10.926 12.732 1.00 96.00 84 GLY A O 1
ATOM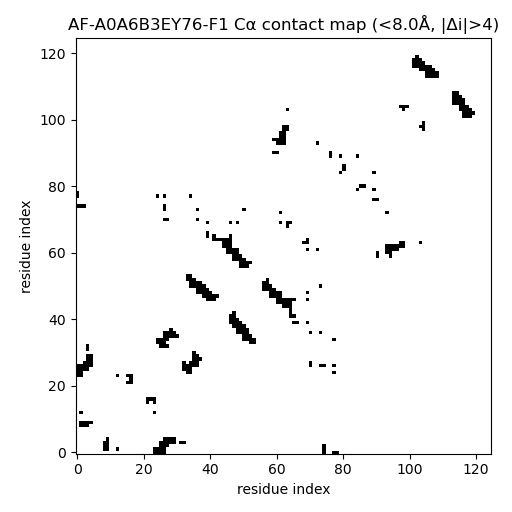 627 N N . VAL A 1 85 ? 1.045 -10.205 10.804 1.00 97.38 85 VAL A N 1
ATOM 628 C CA . VAL A 1 85 ? 2.238 -10.543 10.019 1.00 97.38 85 VAL A CA 1
ATOM 629 C C . VAL A 1 85 ? 3.366 -9.559 10.358 1.00 97.38 85 VAL A C 1
ATOM 631 O O . VAL A 1 85 ? 3.157 -8.342 10.300 1.00 97.38 85 VAL A O 1
ATOM 634 N N . PRO A 1 86 ? 4.585 -10.041 10.672 1.00 95.69 86 PRO A N 1
ATOM 635 C CA . PRO A 1 86 ? 5.705 -9.163 10.975 1.00 95.69 86 PRO A CA 1
ATOM 636 C C . PRO A 1 86 ? 6.024 -8.200 9.830 1.00 95.69 86 PRO A C 1
ATOM 638 O O . PRO A 1 86 ? 6.106 -8.591 8.664 1.00 95.69 86 PRO A O 1
ATOM 641 N N . LEU A 1 87 ? 6.285 -6.939 10.175 1.00 93.06 87 LEU A N 1
ATOM 642 C CA . LEU A 1 87 ? 6.476 -5.867 9.198 1.00 93.06 87 LEU A CA 1
ATOM 643 C C . LEU A 1 87 ? 7.608 -6.141 8.197 1.00 93.06 87 LEU A C 1
ATOM 645 O O . LEU A 1 87 ? 7.479 -5.834 7.015 1.00 93.06 87 LEU A O 1
ATOM 649 N N . HIS A 1 88 ? 8.701 -6.755 8.655 1.00 93.31 88 HIS A N 1
ATOM 650 C CA . HIS A 1 88 ? 9.832 -7.112 7.798 1.00 93.31 88 HIS A CA 1
ATOM 651 C C . HIS A 1 88 ? 9.454 -8.161 6.738 1.00 93.31 88 HIS A C 1
ATOM 653 O O . HIS A 1 88 ? 9.917 -8.073 5.601 1.00 93.31 88 HIS A O 1
ATOM 659 N N . ASN A 1 89 ? 8.567 -9.105 7.075 1.00 96.62 89 ASN A N 1
ATOM 660 C CA . ASN A 1 89 ? 8.062 -10.098 6.126 1.00 96.62 89 ASN A CA 1
ATOM 661 C C . ASN A 1 89 ? 7.177 -9.438 5.068 1.00 96.62 89 ASN A C 1
ATOM 663 O O . ASN A 1 89 ? 7.332 -9.717 3.881 1.00 96.62 89 ASN A O 1
ATOM 667 N N . LEU A 1 90 ? 6.304 -8.511 5.478 1.00 95.81 90 LEU A N 1
ATOM 668 C CA . LEU A 1 90 ? 5.462 -7.751 4.551 1.00 95.81 90 LEU A CA 1
ATOM 669 C C . LEU A 1 90 ? 6.297 -6.875 3.614 1.00 95.81 90 LEU A C 1
ATOM 671 O O . LEU A 1 90 ? 6.086 -6.907 2.407 1.00 95.81 90 LEU A O 1
ATOM 675 N N . ALA A 1 91 ? 7.278 -6.140 4.143 1.00 92.94 91 ALA A N 1
ATOM 676 C CA . ALA A 1 91 ? 8.165 -5.306 3.335 1.00 92.94 91 ALA A CA 1
ATOM 677 C C . ALA A 1 91 ? 8.953 -6.139 2.308 1.00 92.94 91 ALA A C 1
ATOM 679 O O . ALA A 1 91 ? 9.057 -5.748 1.145 1.00 92.94 91 ALA A O 1
ATOM 680 N N . SER A 1 92 ? 9.454 -7.311 2.713 1.00 92.62 92 SER A N 1
ATOM 681 C CA . SER A 1 92 ? 10.131 -8.250 1.811 1.00 92.62 92 SER A CA 1
ATOM 682 C C . SER A 1 92 ? 9.195 -8.773 0.713 1.00 92.62 92 SER A C 1
ATOM 684 O O . SER A 1 92 ? 9.557 -8.759 -0.465 1.00 92.62 92 SER A O 1
ATOM 68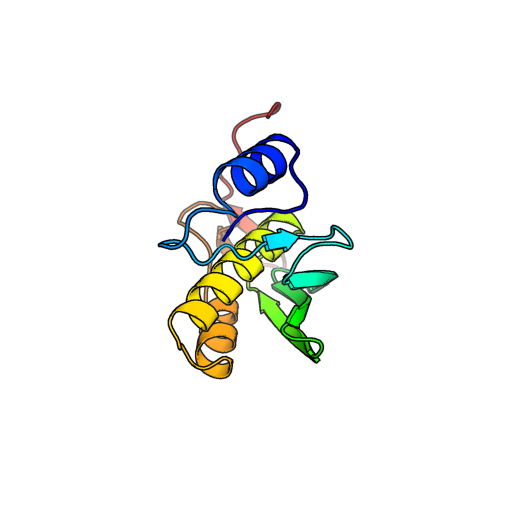6 N N . ALA A 1 93 ? 7.965 -9.158 1.070 1.00 93.12 93 ALA A N 1
ATOM 687 C CA . ALA A 1 93 ? 6.963 -9.647 0.123 1.00 93.12 93 ALA A CA 1
ATOM 688 C C . ALA A 1 93 ? 6.506 -8.566 -0.874 1.00 93.12 93 ALA A C 1
ATOM 690 O O . ALA A 1 93 ? 6.397 -8.825 -2.070 1.00 93.12 93 ALA A O 1
ATOM 691 N N . LEU A 1 94 ? 6.287 -7.332 -0.411 1.00 92.81 94 LEU A N 1
ATOM 692 C CA . LEU A 1 94 ? 5.925 -6.202 -1.275 1.00 92.81 94 LEU A CA 1
ATOM 693 C C . LEU A 1 94 ? 7.058 -5.836 -2.240 1.00 92.81 94 LEU A C 1
ATOM 695 O O . LEU A 1 94 ? 6.802 -5.475 -3.391 1.00 92.81 94 LEU A O 1
ATOM 699 N N . ARG A 1 95 ? 8.312 -5.987 -1.797 1.00 90.75 95 ARG A N 1
ATOM 700 C CA . ARG A 1 95 ? 9.484 -5.825 -2.658 1.00 90.75 95 ARG A CA 1
ATOM 701 C C . ARG A 1 95 ? 9.597 -6.946 -3.691 1.00 90.75 95 ARG A C 1
ATOM 703 O O . ARG A 1 95 ? 10.042 -6.680 -4.800 1.00 90.75 95 ARG A O 1
ATOM 710 N N . SER A 1 96 ? 9.240 -8.187 -3.369 1.00 87.81 96 SER A N 1
ATOM 711 C CA . SER A 1 96 ? 9.357 -9.316 -4.308 1.00 87.81 96 SER A CA 1
ATOM 712 C C . SER A 1 96 ? 8.151 -9.484 -5.237 1.00 87.81 96 SER A C 1
ATOM 714 O O . SER A 1 96 ? 8.237 -10.224 -6.216 1.00 87.81 96 SER A O 1
ATOM 716 N N . TYR A 1 97 ? 7.041 -8.793 -4.972 1.00 84.06 97 TYR A N 1
ATOM 717 C CA . TYR A 1 97 ? 5.834 -8.862 -5.787 1.00 84.06 97 TYR A CA 1
ATOM 718 C C . TYR A 1 97 ? 6.046 -8.269 -7.189 1.00 84.06 97 TYR A C 1
ATOM 720 O O . TYR A 1 97 ? 6.197 -7.063 -7.354 1.00 84.06 97 TYR A O 1
ATOM 728 N N . THR A 1 98 ? 6.001 -9.115 -8.217 1.00 73.38 98 THR A N 1
ATOM 729 C CA . THR A 1 98 ? 6.249 -8.746 -9.626 1.00 73.38 98 THR A CA 1
ATOM 730 C C . THR A 1 98 ? 4.981 -8.385 -10.405 1.00 73.38 98 THR A C 1
ATOM 732 O O . THR A 1 98 ? 4.992 -8.346 -11.635 1.00 73.38 98 THR A O 1
ATOM 735 N N . GLY A 1 99 ? 3.880 -8.111 -9.702 1.00 70.81 99 GLY A N 1
ATOM 736 C CA . GLY A 1 99 ? 2.590 -7.831 -10.322 1.00 70.81 99 GLY A CA 1
ATOM 737 C C . GLY A 1 99 ? 1.769 -9.087 -10.623 1.00 70.81 99 GLY A C 1
ATOM 738 O O . GLY A 1 99 ? 2.119 -10.213 -10.275 1.00 70.81 99 GLY A O 1
ATOM 739 N N . VAL A 1 100 ? 0.637 -8.873 -11.289 1.00 68.31 100 VAL A N 1
ATOM 740 C CA . VAL A 1 100 ? -0.182 -9.943 -11.876 1.00 68.31 100 VAL A CA 1
ATOM 741 C C . VAL A 1 100 ? 0.250 -10.104 -13.333 1.00 68.31 100 VAL A C 1
ATOM 743 O O . VAL A 1 100 ? 0.696 -9.131 -13.945 1.00 68.31 100 VAL A O 1
ATOM 746 N N . LYS A 1 101 ? 0.119 -11.307 -13.915 1.00 63.38 101 LYS A N 1
ATOM 747 C CA . LYS A 1 101 ? 0.403 -11.526 -15.346 1.00 63.38 101 LYS A CA 1
ATOM 748 C C . LYS A 1 101 ? -0.212 -10.398 -16.185 1.00 63.38 101 LYS A C 1
ATOM 750 O O . LYS A 1 101 ? -1.399 -10.109 -16.039 1.00 63.38 101 LYS A O 1
ATOM 755 N N . ARG A 1 102 ? 0.600 -9.806 -17.069 1.00 62.75 102 ARG A N 1
ATOM 756 C CA . ARG A 1 102 ? 0.222 -8.704 -17.971 1.00 62.75 102 ARG A CA 1
ATOM 757 C C . ARG A 1 102 ? -0.121 -7.364 -17.291 1.00 62.75 102 ARG A C 1
ATOM 759 O O . ARG A 1 102 ? -0.785 -6.546 -17.910 1.00 62.75 102 ARG A O 1
ATOM 766 N N . ARG A 1 103 ? 0.297 -7.084 -16.050 1.00 70.25 103 ARG A N 1
ATOM 767 C CA . ARG A 1 103 ? 0.210 -5.735 -15.442 1.00 70.25 103 ARG A CA 1
ATOM 768 C C . ARG A 1 103 ? 1.606 -5.160 -15.211 1.00 70.25 103 ARG A C 1
ATOM 770 O O . ARG A 1 103 ? 2.252 -5.528 -14.237 1.00 70.25 103 ARG A O 1
ATOM 777 N N . LEU A 1 104 ? 2.050 -4.271 -16.109 1.00 68.75 104 LEU A N 1
ATOM 778 C CA . LEU A 1 104 ? 3.423 -3.734 -16.152 1.00 68.75 104 LEU A CA 1
ATOM 779 C C . LEU A 1 104 ? 4.503 -4.828 -16.064 1.00 68.75 104 LEU A C 1
ATOM 781 O O . LEU A 1 104 ? 5.535 -4.673 -15.414 1.00 68.75 104 LEU A O 1
ATOM 785 N N . GLN A 1 105 ? 4.262 -5.958 -16.722 1.00 75.06 105 GLN A N 1
ATOM 786 C CA . GLN A 1 105 ? 5.140 -7.111 -16.650 1.00 75.06 105 GLN A CA 1
ATOM 787 C C . GLN A 1 105 ? 6.357 -6.909 -17.557 1.00 75.06 105 GLN A C 1
ATOM 789 O O . GLN A 1 105 ? 6.223 -6.933 -18.780 1.00 75.06 105 GLN A O 1
ATOM 794 N N . LEU A 1 106 ? 7.557 -6.791 -16.984 1.00 78.50 106 LEU A N 1
ATOM 795 C CA . LEU A 1 106 ? 8.797 -6.832 -17.764 1.00 78.50 106 LEU A CA 1
ATOM 796 C C . LEU A 1 106 ? 8.932 -8.206 -18.443 1.00 78.50 106 LEU A C 1
ATOM 798 O O . LEU A 1 106 ? 8.960 -9.247 -17.785 1.00 78.50 106 LEU A O 1
ATOM 802 N N . LYS A 1 107 ? 8.988 -8.209 -19.774 1.00 84.44 107 LYS A N 1
ATOM 803 C CA . LYS A 1 107 ? 9.169 -9.406 -20.607 1.00 84.44 107 LYS A CA 1
ATOM 804 C C . LYS A 1 107 ? 10.637 -9.681 -20.910 1.00 84.44 107 LYS A C 1
ATOM 806 O O . LYS A 1 107 ? 10.984 -10.831 -21.154 1.00 84.44 107 LYS A O 1
ATOM 811 N N . GLY A 1 108 ? 11.474 -8.648 -20.878 1.00 85.25 108 GLY A N 1
ATOM 812 C CA . GLY A 1 108 ? 12.910 -8.747 -21.094 1.00 85.25 108 GLY A CA 1
ATOM 813 C C . GLY A 1 108 ? 13.532 -7.399 -21.439 1.00 85.25 108 GLY A C 1
ATOM 814 O O . GLY A 1 108 ? 12.832 -6.397 -21.595 1.00 85.25 108 GLY A O 1
ATOM 815 N N . GLU A 1 109 ? 14.853 -7.404 -21.568 1.00 91.44 109 GLU A N 1
ATOM 816 C CA . GLU A 1 109 ? 15.653 -6.260 -21.988 1.00 91.44 109 GLU A CA 1
ATOM 817 C C . GLU A 1 109 ? 16.667 -6.708 -23.044 1.00 91.44 109 GLU A C 1
ATOM 819 O O . GLU A 1 109 ? 17.290 -7.762 -22.899 1.00 91.44 109 GLU A O 1
ATOM 824 N N . ALA A 1 110 ? 16.826 -5.922 -24.108 1.00 90.62 110 ALA A N 1
ATOM 825 C CA . ALA A 1 110 ? 17.834 -6.145 -25.139 1.00 90.62 110 ALA A CA 1
ATOM 826 C C . ALA A 1 110 ? 18.349 -4.803 -25.666 1.00 90.62 110 ALA A C 1
ATOM 828 O O . ALA A 1 110 ? 17.559 -3.905 -25.944 1.00 90.62 110 ALA A O 1
ATOM 829 N N . ALA A 1 111 ? 19.673 -4.666 -25.796 1.00 90.31 111 ALA A N 1
ATOM 830 C CA . ALA A 1 111 ? 20.329 -3.441 -26.272 1.00 90.31 111 ALA A CA 1
ATOM 831 C C . ALA A 1 111 ? 19.870 -2.153 -25.541 1.00 90.31 111 ALA A C 1
ATOM 833 O O . ALA A 1 111 ? 19.727 -1.100 -26.156 1.00 90.31 111 ALA A O 1
ATOM 834 N N . GLY A 1 112 ? 19.610 -2.244 -24.230 1.00 89.19 112 GLY A N 1
ATOM 835 C CA . GLY A 1 112 ? 19.129 -1.124 -23.409 1.00 89.19 112 GLY A CA 1
ATOM 836 C C . GLY A 1 112 ? 17.642 -0.783 -23.581 1.00 89.19 112 GLY A C 1
ATOM 837 O O . GLY A 1 112 ? 17.174 0.202 -23.015 1.00 89.19 112 GLY A O 1
ATOM 838 N N . VAL A 1 113 ? 16.886 -1.581 -24.341 1.00 87.75 113 VAL A N 1
ATOM 839 C CA . VAL A 1 113 ? 15.438 -1.421 -24.528 1.00 87.75 113 VAL A CA 1
ATOM 840 C C . VAL A 1 113 ? 14.692 -2.436 -23.671 1.00 87.75 113 VAL A C 1
ATOM 842 O O . VAL A 1 113 ? 14.888 -3.643 -23.815 1.00 87.75 113 VAL A O 1
ATOM 845 N N . GLN A 1 114 ? 13.801 -1.948 -22.808 1.00 89.06 114 GLN A N 1
ATOM 846 C CA . GLN A 1 114 ? 12.941 -2.774 -21.959 1.00 89.06 114 GLN A CA 1
ATOM 847 C C . GLN A 1 114 ? 11.577 -3.006 -22.614 1.00 89.06 114 GLN A C 1
ATOM 849 O O . GLN A 1 114 ? 10.901 -2.059 -23.017 1.00 89.06 114 GLN A O 1
ATOM 854 N N . VAL A 1 115 ? 11.150 -4.270 -22.684 1.00 86.75 115 VAL A N 1
ATOM 855 C CA . VAL A 1 115 ? 9.827 -4.656 -23.194 1.00 86.75 115 VAL A CA 1
ATOM 856 C C . VAL A 1 115 ? 8.904 -4.933 -22.018 1.00 86.75 115 VAL A C 1
ATOM 858 O O . VAL A 1 115 ? 9.143 -5.857 -21.240 1.00 86.75 115 VAL A O 1
ATOM 861 N N . VAL A 1 116 ? 7.827 -4.160 -21.903 1.00 82.12 116 VAL A N 1
ATOM 862 C CA . VAL A 1 116 ? 6.852 -4.270 -20.812 1.00 82.12 116 VAL A CA 1
ATOM 863 C C . VAL A 1 116 ? 5.478 -4.619 -21.387 1.00 82.12 116 VAL A C 1
ATOM 865 O O . VAL A 1 116 ? 4.947 -3.890 -22.219 1.00 82.12 116 VAL A O 1
ATOM 868 N N . ASP A 1 117 ? 4.897 -5.732 -20.939 1.00 79.19 117 ASP A N 1
ATOM 869 C CA . ASP A 1 117 ? 3.530 -6.159 -21.261 1.00 79.19 117 ASP A CA 1
ATOM 870 C C . ASP A 1 1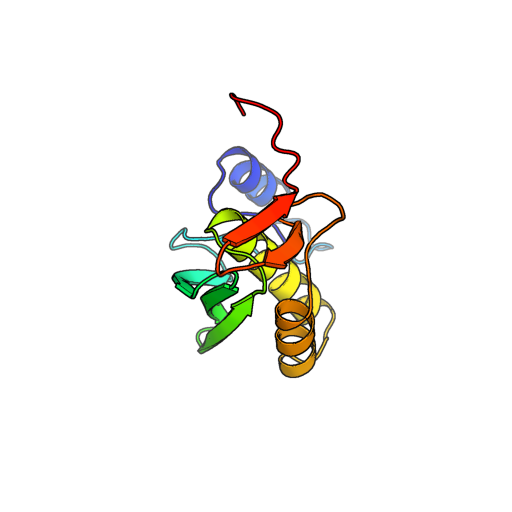17 ? 2.559 -5.588 -20.219 1.00 79.19 117 ASP A C 1
ATOM 872 O O . ASP A 1 117 ? 2.608 -5.931 -19.032 1.00 79.19 117 ASP A O 1
ATOM 876 N N . SER A 1 118 ? 1.688 -4.682 -2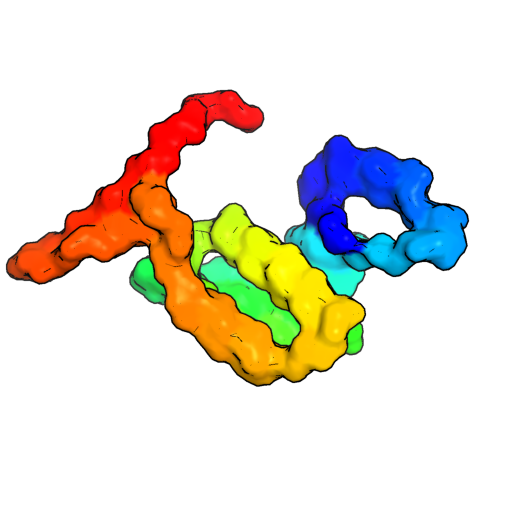0.661 1.00 70.81 118 SER A N 1
ATOM 877 C CA . SER A 1 118 ? 0.688 -4.035 -19.819 1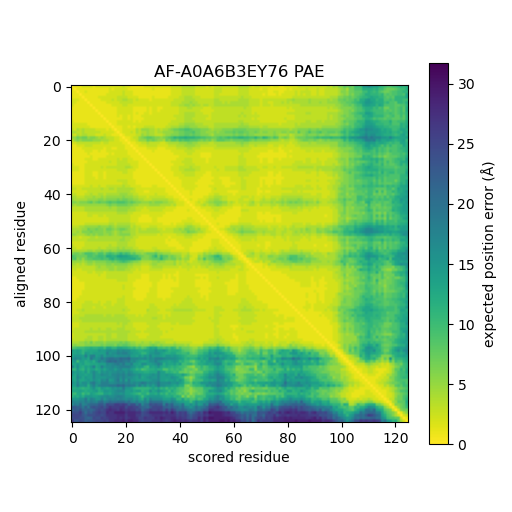.00 70.81 118 SER A CA 1
ATOM 878 C C . SER A 1 118 ? -0.681 -4.073 -20.484 1.00 70.81 118 SER A C 1
ATOM 880 O O . SER A 1 118 ? -0.941 -3.410 -21.485 1.00 70.81 118 SER A O 1
ATOM 882 N N . TYR A 1 119 ? -1.581 -4.838 -19.888 1.00 71.44 119 TYR A N 1
ATOM 883 C CA . TYR A 1 119 ? -2.994 -4.871 -20.201 1.00 71.44 119 TYR A CA 1
ATOM 884 C C . TYR A 1 119 ? -3.676 -3.682 -19.516 1.00 71.44 119 TYR A C 1
ATOM 886 O O . TYR A 1 119 ? -4.209 -3.798 -18.411 1.00 71.44 119 TYR A O 1
ATOM 894 N N . ALA A 1 120 ? -3.603 -2.516 -20.155 1.00 58.75 120 ALA A N 1
ATOM 895 C CA . ALA A 1 120 ? -4.372 -1.339 -19.770 1.00 58.75 120 ALA A CA 1
ATOM 896 C C . ALA A 1 120 ? -5.663 -1.284 -20.601 1.00 58.75 120 ALA A C 1
ATOM 898 O O . ALA A 1 120 ? -5.626 -1.044 -21.807 1.00 58.75 120 ALA A O 1
ATOM 899 N N . HIS A 1 121 ? -6.802 -1.539 -19.966 1.00 61.78 121 HIS A N 1
ATOM 900 C CA . HIS A 1 121 ? -8.150 -1.200 -20.443 1.00 61.78 121 HIS A CA 1
ATOM 901 C C . HIS A 1 121 ? -8.813 -0.557 -19.214 1.00 61.78 121 HIS A C 1
ATOM 903 O O . HIS A 1 121 ? -8.715 -1.156 -18.148 1.00 61.78 121 HIS A O 1
ATOM 909 N N . HIS A 1 122 ? -9.418 0.626 -19.187 1.00 48.50 122 HIS A N 1
ATOM 910 C CA . HIS A 1 122 ? -10.149 1.430 -20.164 1.00 48.50 122 HIS A CA 1
ATOM 911 C C . HIS A 1 122 ? -9.807 2.937 -20.014 1.00 48.50 122 HIS A C 1
ATOM 913 O O . HIS A 1 122 ? -9.171 3.312 -19.033 1.00 48.50 122 HIS A O 1
ATOM 919 N N . PRO A 1 123 ? -10.239 3.812 -20.950 1.00 59.38 123 PRO A N 1
ATOM 920 C CA . PRO A 1 123 ? -9.942 5.254 -20.962 1.00 59.38 123 PRO A CA 1
ATOM 921 C C . PRO A 1 123 ? -10.780 6.107 -19.990 1.00 59.38 123 PRO A C 1
ATOM 923 O O . PRO A 1 123 ? -10.641 7.327 -19.982 1.00 59.38 123 PRO A O 1
ATOM 926 N N . THR A 1 124 ? -11.704 5.509 -19.238 1.00 50.56 124 THR A N 1
ATOM 927 C CA . THR A 1 124 ? -12.648 6.224 -18.368 1.00 50.56 124 THR A CA 1
ATOM 928 C C . THR A 1 124 ? -13.085 5.280 -17.253 1.00 50.56 124 THR A C 1
ATOM 930 O O . THR A 1 124 ? -13.829 4.334 -17.501 1.00 50.56 124 THR A O 1
ATOM 933 N N . GLU A 1 125 ? -12.575 5.518 -16.050 1.00 42.28 125 GLU A N 1
ATOM 934 C CA . GLU A 1 125 ? -13.191 5.124 -14.777 1.00 42.28 125 GLU A CA 1
ATOM 935 C C . GLU A 1 125 ? -13.474 6.410 -14.001 1.00 42.28 125 GLU A C 1
ATOM 937 O O . GLU A 1 125 ? -12.617 7.326 -14.077 1.00 42.28 125 GLU A O 1
#

Nearest PDB structures (foldseek):
  4qf5-assembly2_B  TM=8.527E-01  e=2.736E-06  Acinetobacter baumannii AB307-0294
  8r6s-assembly1_Q  TM=8.420E-01  e=2.920E-06  Sinapis alba
  4bub-assembly2_B  TM=8.200E-01  e=4.921E-06  Thermotoga maritima
  8f5d-assembly1_A  TM=8.477E-01  e=1.592E-05  Bordetella pertussis 18323
  4c12-assembly1_A  TM=8.215E-01  e=1.899E-04  Staphylococcus aureus

Solvent-accessible surface area (backbone atoms only — not comparable to full-atom values): 7245 Å² total; per-residue (Å²): 108,42,48,46,70,41,70,74,39,41,52,50,45,69,77,49,58,84,41,89,92,50,84,78,45,33,29,29,67,34,91,87,21,65,33,24,49,77,45,77,46,74,54,82,63,21,21,42,37,31,32,33,54,90,89,38,81,46,74,44,47,33,45,44,56,52,69,70,54,50,52,52,51,48,52,51,47,52,52,40,49,76,71,67,47,54,67,69,60,49,44,52,50,44,41,66,41,66,66,54,93,45,44,71,24,75,75,51,72,56,98,92,44,75,44,65,41,58,73,83,83,75,99,76,132